Protein AF-A0A9W4GW14-F1 (afdb_monomer_lite)

Foldseek 3Di:
DLVCQLVVLVVVLVVQQPVPDEAEEEAALDALPPPVDDDDPPRDQDDADPVQPPHSSNNNSNVVSQVVSVVRVGNGYYDHAFNAEDEPPDPDDDPVVQVVVCVVVVDGDDPDPPPDDGDYDYDDDDDPDD

Sequence (130 aa):
MAAAELPIMLAYGEALAGTGKPLVAAGSIGLPGNLGRPATEGDPALPAGDEYEGTLRVRNVVETAVIGLAEQGVWSSVVRIANIVHSTTDRAGFLPTLIALAKEKGLAGSPGDGANLVRLVELRQRIKHA

pLDDT: mean 85.79, std 11.25, range [40.09, 97.62]

Organism: NCBI:txid887465

Radius of gyration: 17.87 Å; chains: 1; bounding box: 35×43×48 Å

Secondary structure (DSSP, 8-state):
-GGGHHHHHHHHHHHHTTS-PPEEEEE-S--SS--SS---TTSPPPPP-GGGTTSGGGGHHHHHHHHHHGGGT--EEEEE--SEEE-TT--SSHHHHHHHHHHHHS----STTS-----EEE--------

Structure (mmCIF, N/CA/C/O backbone):
data_AF-A0A9W4GW14-F1
#
_entry.id   AF-A0A9W4GW14-F1
#
loop_
_atom_site.group_PDB
_atom_site.id
_atom_site.type_symbol
_atom_site.label_atom_id
_atom_site.label_alt_id
_atom_site.label_comp_id
_atom_site.label_asym_id
_atom_site.label_entity_id
_atom_site.label_seq_id
_atom_site.pdbx_PDB_ins_code
_atom_site.Cartn_x
_atom_site.Cartn_y
_atom_site.Cartn_z
_atom_site.occupancy
_atom_site.B_iso_or_equiv
_atom_site.auth_seq_id
_atom_site.auth_comp_id
_atom_site.auth_asym_id
_atom_site.auth_atom_id
_atom_site.pdbx_PDB_model_num
ATOM 1 N N . MET A 1 1 ? 12.451 4.968 7.401 1.00 53.53 1 MET A N 1
ATOM 2 C CA . MET A 1 1 ? 11.043 5.260 7.030 1.00 53.53 1 MET A CA 1
ATOM 3 C C . MET A 1 1 ? 10.083 4.224 7.611 1.00 53.53 1 MET A C 1
ATOM 5 O O . MET A 1 1 ? 9.063 4.625 8.148 1.00 53.53 1 MET A O 1
ATOM 9 N N . ALA A 1 2 ? 10.446 2.935 7.608 1.00 63.91 2 ALA A N 1
ATOM 10 C CA . ALA A 1 2 ? 9.601 1.852 8.115 1.00 63.91 2 ALA A CA 1
ATOM 11 C C . ALA A 1 2 ? 9.315 1.856 9.627 1.00 63.91 2 ALA A C 1
ATOM 13 O O . ALA A 1 2 ? 8.211 1.529 10.048 1.00 63.91 2 ALA A O 1
ATOM 14 N N . ALA A 1 3 ? 10.284 2.282 10.442 1.00 73.44 3 ALA A N 1
ATOM 15 C CA . ALA A 1 3 ? 10.171 2.250 11.903 1.00 73.44 3 ALA A CA 1
ATOM 16 C C . ALA A 1 3 ? 8.981 3.057 12.465 1.00 73.44 3 ALA A C 1
ATOM 18 O O . ALA A 1 3 ? 8.472 2.742 13.536 1.00 73.44 3 ALA A O 1
ATOM 19 N N . ALA A 1 4 ? 8.513 4.086 11.748 1.00 85.81 4 ALA A N 1
ATOM 20 C CA . ALA A 1 4 ? 7.385 4.907 12.189 1.00 85.81 4 ALA A CA 1
ATOM 21 C C . ALA A 1 4 ? 6.016 4.320 11.804 1.00 85.81 4 ALA A C 1
ATOM 23 O O . ALA A 1 4 ? 4.993 4.756 12.319 1.00 85.81 4 ALA A O 1
ATOM 24 N N . GLU A 1 5 ? 5.963 3.347 10.897 1.00 89.56 5 GLU A N 1
ATOM 25 C CA . GLU A 1 5 ? 4.718 2.944 10.240 1.00 89.56 5 GLU A CA 1
ATOM 26 C C . GLU A 1 5 ? 3.740 2.251 11.182 1.00 89.56 5 GLU A C 1
ATOM 28 O O . GLU A 1 5 ? 2.552 2.572 11.174 1.00 89.56 5 GLU A O 1
ATOM 33 N N . LEU A 1 6 ? 4.245 1.343 12.018 1.00 91.38 6 LEU A N 1
ATOM 34 C CA . LEU A 1 6 ? 3.439 0.667 13.027 1.00 91.38 6 LEU A CA 1
ATOM 35 C C . LEU A 1 6 ? 2.906 1.657 14.080 1.00 91.38 6 LEU A C 1
ATOM 37 O O . LEU A 1 6 ? 1.688 1.706 14.245 1.00 91.38 6 LEU A O 1
ATOM 41 N N . PRO A 1 7 ? 3.742 2.499 14.729 1.00 94.62 7 PRO A N 1
ATOM 42 C CA . PRO A 1 7 ? 3.246 3.539 15.631 1.00 94.62 7 PRO A CA 1
ATOM 43 C C . PRO A 1 7 ? 2.168 4.439 15.012 1.00 94.62 7 PRO A C 1
ATOM 45 O O . PRO A 1 7 ? 1.184 4.752 15.677 1.00 94.62 7 PRO A O 1
ATOM 48 N N . ILE A 1 8 ? 2.307 4.821 13.736 1.00 94.81 8 ILE A N 1
ATOM 49 C CA . ILE A 1 8 ? 1.308 5.648 13.043 1.00 94.81 8 ILE A CA 1
ATOM 50 C C . ILE A 1 8 ? -0.023 4.898 12.898 1.00 94.81 8 ILE A C 1
ATOM 52 O O . ILE A 1 8 ? -1.074 5.476 13.171 1.00 94.81 8 ILE A O 1
ATOM 56 N N . MET A 1 9 ? -0.006 3.624 12.488 1.00 95.38 9 MET A N 1
ATOM 57 C CA . MET A 1 9 ? -1.246 2.844 12.357 1.00 95.38 9 MET A CA 1
ATOM 58 C C . MET A 1 9 ? -1.939 2.655 13.707 1.00 95.38 9 MET A C 1
ATOM 60 O O . MET A 1 9 ? -3.156 2.803 13.783 1.00 95.38 9 MET A O 1
ATOM 64 N N . LEU A 1 10 ? -1.178 2.398 14.775 1.00 95.94 10 LEU A N 1
ATOM 65 C CA . LEU A 1 10 ? -1.730 2.281 16.127 1.00 95.94 10 LEU A CA 1
ATOM 66 C C . LEU A 1 10 ? -2.374 3.595 16.589 1.00 95.94 10 LEU A C 1
ATOM 68 O O . LEU A 1 10 ? -3.497 3.575 17.086 1.00 95.94 10 LEU A O 1
ATOM 72 N N . ALA A 1 11 ? -1.722 4.733 16.340 1.00 97.44 11 ALA A N 1
ATOM 73 C CA . ALA A 1 11 ? -2.277 6.047 16.660 1.00 97.44 11 ALA A CA 1
ATOM 74 C C . ALA A 1 11 ? -3.576 6.343 15.884 1.00 97.44 11 ALA A C 1
ATOM 76 O O . ALA A 1 11 ? -4.522 6.898 16.442 1.00 97.44 11 ALA A O 1
ATOM 77 N N . TYR A 1 12 ? -3.663 5.952 14.605 1.00 96.94 12 TYR A N 1
ATOM 78 C CA . TYR A 1 12 ? -4.915 6.056 13.846 1.00 96.94 12 TYR A CA 1
ATOM 79 C C . TYR A 1 12 ? -6.006 5.135 14.388 1.00 96.94 12 TYR A C 1
ATOM 81 O O . TYR A 1 12 ? -7.163 5.546 14.448 1.00 96.94 12 TYR A O 1
ATOM 89 N N . GLY A 1 13 ? -5.647 3.917 14.793 1.00 97.12 13 GLY A N 1
ATOM 90 C CA . GLY A 1 13 ? -6.570 2.982 15.426 1.00 97.12 13 GLY A CA 1
ATOM 91 C C . GLY A 1 13 ? -7.187 3.555 16.696 1.00 97.12 13 GLY A C 1
ATOM 92 O O . GLY A 1 13 ? -8.410 3.597 16.813 1.00 97.12 13 GLY A O 1
ATOM 93 N N . GLU A 1 14 ? -6.352 4.077 17.595 1.00 97.06 14 GLU A N 1
ATOM 94 C CA . GLU A 1 14 ? -6.792 4.728 18.833 1.00 97.06 14 GLU A CA 1
ATOM 95 C C . GLU A 1 14 ? -7.734 5.904 18.547 1.00 97.06 14 GLU A C 1
ATOM 97 O O . GLU A 1 14 ? -8.831 5.975 19.098 1.00 97.06 14 GLU A O 1
ATOM 102 N N . ALA A 1 15 ? -7.352 6.792 17.627 1.00 97.19 15 ALA A N 1
ATOM 103 C CA . ALA A 1 15 ? -8.150 7.968 17.290 1.00 97.19 15 ALA A CA 1
ATOM 104 C C . ALA A 1 15 ? -9.513 7.633 16.650 1.00 97.19 15 ALA A C 1
ATOM 106 O O . ALA A 1 15 ? -10.435 8.451 16.701 1.00 97.19 15 ALA A O 1
ATOM 107 N N . LEU A 1 16 ? -9.643 6.466 16.010 1.00 97.56 16 LEU A N 1
ATOM 108 C CA . LEU A 1 16 ? -10.853 6.051 15.294 1.00 97.56 16 LEU A CA 1
ATOM 109 C C . LEU A 1 16 ? -11.715 5.052 16.075 1.00 97.56 16 LEU A C 1
ATOM 111 O O . LEU A 1 16 ? -12.878 4.849 15.704 1.00 97.56 16 LEU A O 1
ATOM 115 N N . ALA A 1 17 ? -11.199 4.467 17.156 1.00 95.94 17 ALA A N 1
ATOM 116 C CA . ALA A 1 17 ? -11.924 3.517 17.990 1.00 95.94 17 ALA A CA 1
ATOM 117 C C . ALA A 1 17 ? -13.252 4.109 18.497 1.00 95.94 17 ALA A C 1
ATOM 119 O O . ALA A 1 17 ? -13.320 5.238 18.980 1.00 95.94 17 ALA A O 1
ATOM 120 N N . GLY A 1 18 ? -14.345 3.359 18.331 1.00 93.94 18 GLY A N 1
ATOM 121 C CA . GLY A 1 18 ? -15.689 3.781 18.747 1.00 93.94 18 GLY A CA 1
ATOM 122 C C . GLY A 1 18 ? -16.312 4.925 17.931 1.00 93.94 18 GLY A C 1
ATOM 123 O O . GLY A 1 18 ? -17.476 5.253 18.144 1.00 93.94 18 GLY A O 1
ATOM 124 N N . THR A 1 19 ? -15.594 5.518 16.970 1.00 96.06 19 THR A N 1
ATOM 125 C CA . THR A 1 19 ? -16.116 6.645 16.173 1.00 96.06 19 THR A CA 1
ATOM 126 C C . THR A 1 19 ? -17.029 6.213 15.025 1.00 96.06 19 THR A C 1
ATOM 128 O O . THR A 1 19 ? -17.746 7.043 14.467 1.00 96.06 19 THR A O 1
ATOM 131 N N . GLY A 1 20 ? -16.956 4.941 14.615 1.00 93.75 20 GLY A N 1
ATOM 132 C CA . GLY A 1 20 ? -17.632 4.423 13.423 1.00 93.75 20 GLY A CA 1
ATOM 133 C C . GLY A 1 20 ? -17.089 4.970 12.095 1.00 93.75 20 GLY A C 1
ATOM 134 O O . GLY A 1 20 ? -17.680 4.711 11.049 1.00 93.75 20 GLY A O 1
ATOM 135 N N . LYS A 1 21 ? -15.988 5.734 12.103 1.00 97.12 21 LYS A N 1
ATOM 136 C CA . LYS A 1 21 ? -15.360 6.277 10.889 1.00 97.12 21 LYS A CA 1
ATOM 137 C C . LYS A 1 21 ? -14.390 5.259 10.273 1.00 97.12 21 LYS A C 1
ATOM 139 O O . LYS A 1 21 ? -13.690 4.579 11.024 1.00 97.12 21 LYS A O 1
ATOM 144 N N . PRO A 1 22 ? -14.310 5.168 8.932 1.00 97.12 22 PRO A N 1
ATOM 145 C CA . PRO A 1 22 ? -13.450 4.194 8.279 1.00 97.12 22 PRO A CA 1
ATOM 146 C C . PRO A 1 22 ? -11.974 4.614 8.288 1.00 97.12 22 PRO A C 1
ATOM 148 O O . PRO A 1 22 ? -11.648 5.769 8.008 1.00 97.12 22 PRO A O 1
ATOM 151 N N . LEU A 1 23 ? -11.085 3.645 8.503 1.00 97.38 23 LEU A N 1
ATOM 152 C CA . LEU A 1 23 ? -9.668 3.711 8.151 1.00 97.38 23 LEU A CA 1
ATOM 153 C C . LEU A 1 23 ? -9.440 2.884 6.882 1.00 97.38 23 LEU A C 1
ATOM 155 O O . LEU A 1 23 ? -9.645 1.672 6.884 1.00 97.38 23 LEU A O 1
ATOM 159 N N . VAL A 1 24 ? -8.994 3.519 5.801 1.00 95.69 24 VAL A N 1
ATOM 160 C CA . VAL A 1 24 ? -8.616 2.825 4.562 1.00 95.69 24 VAL A CA 1
ATOM 161 C C . VAL A 1 24 ? -7.138 3.070 4.307 1.00 95.69 24 VAL A C 1
ATOM 163 O O . VAL A 1 24 ? -6.730 4.212 4.093 1.00 95.69 24 VAL A O 1
ATOM 166 N N . ALA A 1 25 ? -6.337 2.009 4.329 1.00 93.31 25 ALA A N 1
ATOM 167 C CA . ALA A 1 25 ? -4.905 2.084 4.074 1.00 93.31 25 ALA A CA 1
ATOM 168 C C . ALA A 1 25 ? -4.543 1.434 2.735 1.00 93.31 25 ALA A C 1
ATOM 170 O O . ALA A 1 25 ? -5.102 0.407 2.349 1.00 93.31 25 ALA A O 1
ATOM 171 N N . ALA A 1 26 ? -3.570 2.011 2.031 1.00 87.50 26 ALA A N 1
ATOM 172 C CA . ALA A 1 26 ? -2.940 1.334 0.906 1.00 87.50 26 ALA A CA 1
ATOM 173 C C . ALA A 1 26 ? -2.068 0.182 1.437 1.00 87.50 26 ALA A C 1
ATOM 175 O O . ALA A 1 26 ? -1.164 0.401 2.245 1.00 87.50 26 ALA A O 1
ATOM 176 N N . GLY A 1 27 ? -2.390 -1.033 1.001 1.00 75.75 27 GLY A N 1
ATOM 177 C CA . GLY A 1 27 ? -1.741 -2.286 1.377 1.00 75.75 27 GLY A CA 1
ATOM 178 C C . GLY A 1 27 ? -0.556 -2.653 0.510 1.00 75.75 27 GLY A C 1
ATOM 179 O O . GLY A 1 27 ? -0.252 -1.981 -0.476 1.00 75.75 27 GLY A O 1
ATOM 180 N N . SER A 1 28 ? 0.104 -3.740 0.897 1.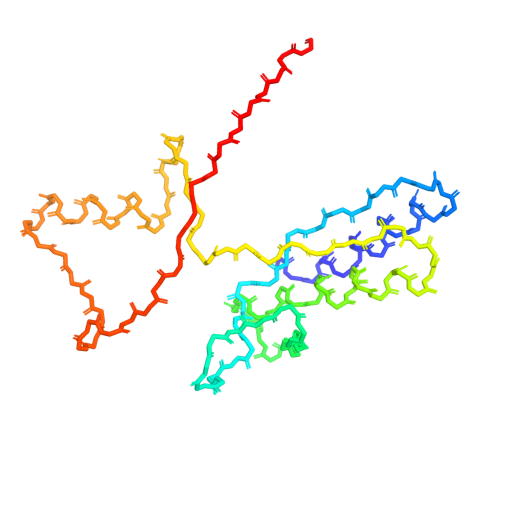00 67.38 28 SER A N 1
ATOM 181 C CA . SER A 1 28 ? 1.428 -4.104 0.420 1.00 67.38 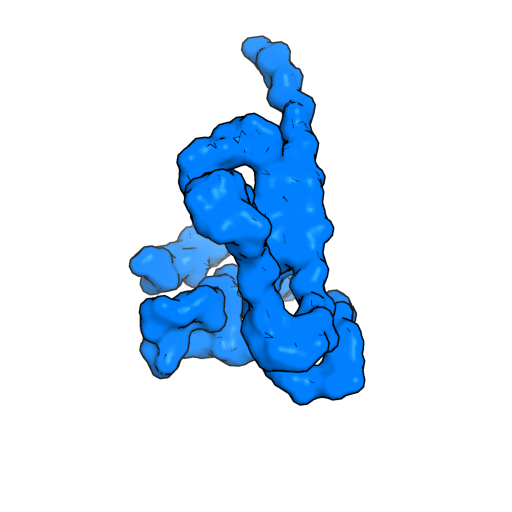28 SER A CA 1
ATOM 182 C C . SER A 1 28 ? 1.552 -4.248 -1.104 1.00 67.38 28 SER A C 1
ATOM 184 O O . SER A 1 28 ? 0.686 -4.788 -1.789 1.00 67.38 28 SER A O 1
ATOM 186 N N . ILE A 1 29 ? 2.723 -3.816 -1.588 1.00 60.38 29 ILE A N 1
ATOM 187 C CA . ILE A 1 29 ? 3.293 -4.006 -2.936 1.00 60.38 29 ILE A CA 1
ATOM 188 C C . ILE A 1 29 ? 4.016 -5.378 -3.040 1.00 60.38 29 ILE A C 1
ATOM 190 O O . ILE A 1 29 ? 4.490 -5.799 -4.098 1.00 60.38 29 ILE A O 1
ATOM 194 N N . GLY A 1 30 ? 4.112 -6.109 -1.928 1.00 57.44 30 GLY A N 1
ATOM 195 C CA . GLY A 1 30 ? 4.663 -7.450 -1.831 1.00 57.44 30 GLY A CA 1
ATOM 196 C C . GLY A 1 30 ? 3.600 -8.484 -2.167 1.00 57.44 30 GLY A C 1
ATOM 197 O O . GLY A 1 30 ? 2.781 -8.841 -1.324 1.00 57.44 30 GLY A O 1
ATOM 198 N N . LEU A 1 31 ? 3.644 -8.999 -3.397 1.00 62.06 31 LEU A N 1
ATOM 199 C CA . LEU A 1 31 ? 2.966 -10.247 -3.751 1.00 62.06 31 LEU A CA 1
ATOM 200 C C . LEU A 1 31 ? 3.267 -11.313 -2.674 1.00 62.06 31 LEU A C 1
ATOM 202 O O . LEU A 1 31 ? 4.372 -11.278 -2.128 1.00 62.06 31 LEU A O 1
ATOM 206 N N . PRO A 1 32 ? 2.368 -12.274 -2.391 1.00 60.16 32 PRO A N 1
ATOM 207 C CA . PRO A 1 32 ? 2.562 -13.327 -1.382 1.00 60.16 32 PRO A CA 1
ATOM 208 C C . PRO A 1 32 ? 3.700 -14.335 -1.688 1.00 60.16 32 PRO A C 1
ATOM 210 O O . PRO A 1 32 ? 3.623 -15.510 -1.350 1.00 60.16 32 PRO A O 1
ATOM 213 N N . GLY A 1 33 ? 4.784 -13.903 -2.329 1.00 68.38 33 GLY A N 1
ATOM 214 C CA . GLY A 1 33 ? 5.840 -14.745 -2.864 1.00 68.38 33 GLY A CA 1
ATOM 215 C C . GLY A 1 33 ? 5.478 -15.312 -4.236 1.00 68.38 33 GLY A C 1
ATOM 216 O O . GLY A 1 33 ? 4.540 -14.866 -4.902 1.00 68.38 33 GLY A O 1
ATOM 217 N N . ASN A 1 34 ? 6.257 -16.299 -4.677 1.00 75.75 34 ASN A N 1
ATOM 218 C CA . ASN A 1 34 ? 5.995 -17.019 -5.916 1.00 75.75 34 ASN A CA 1
ATOM 219 C C . ASN A 1 34 ? 4.925 -18.094 -5.679 1.00 75.75 34 ASN A C 1
ATOM 221 O O . ASN A 1 34 ? 5.239 -19.236 -5.358 1.00 75.75 34 ASN A O 1
ATOM 225 N N . LEU A 1 35 ? 3.657 -17.708 -5.815 1.00 79.62 35 LEU A N 1
ATOM 226 C CA . LEU A 1 35 ? 2.518 -18.601 -5.591 1.00 79.62 35 LEU A CA 1
ATOM 227 C C . LEU A 1 35 ? 2.228 -19.557 -6.762 1.00 79.62 35 LEU A C 1
ATOM 229 O O . LE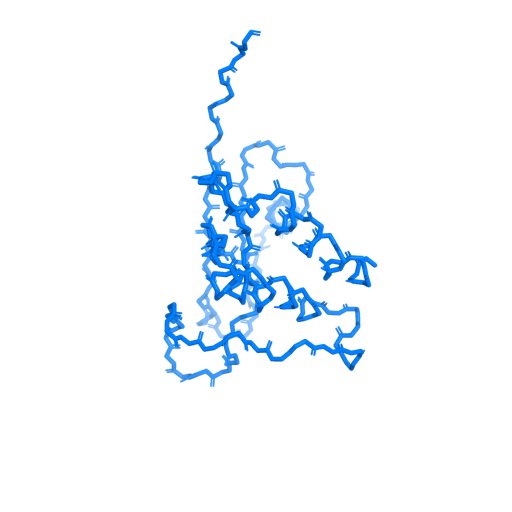U A 1 35 ? 1.357 -20.413 -6.636 1.00 79.62 35 LEU A O 1
ATOM 233 N N . GLY A 1 36 ? 2.856 -19.371 -7.929 1.00 84.62 36 GLY A N 1
ATOM 234 C CA . GLY A 1 36 ? 2.496 -20.097 -9.159 1.00 84.62 36 GLY A CA 1
ATOM 235 C C . GLY A 1 36 ? 1.089 -19.785 -9.701 1.00 84.62 36 GLY A C 1
ATOM 236 O O . GLY A 1 36 ? 0.661 -20.378 -10.686 1.00 84.62 36 GLY A O 1
ATOM 237 N N . ARG A 1 37 ? 0.368 -18.844 -9.077 1.00 87.38 37 ARG A N 1
ATOM 238 C CA . ARG A 1 37 ? -0.953 -18.344 -9.478 1.00 87.38 37 ARG A CA 1
ATOM 239 C C . ARG A 1 37 ? -1.088 -16.850 -9.166 1.00 87.38 37 ARG A C 1
ATOM 241 O O . ARG A 1 37 ? -0.315 -16.328 -8.358 1.00 87.38 37 ARG A O 1
ATOM 248 N N . PRO A 1 38 ? -2.085 -16.152 -9.736 1.00 82.44 38 PRO A N 1
ATOM 249 C CA . PRO A 1 38 ? -2.439 -14.817 -9.279 1.00 82.44 38 PRO A CA 1
ATOM 250 C C . PRO A 1 38 ? -2.737 -14.790 -7.772 1.00 82.44 38 PRO A C 1
ATOM 252 O O . PRO A 1 38 ? -3.420 -15.667 -7.234 1.00 82.44 38 PRO A O 1
ATOM 255 N N . ALA A 1 39 ? -2.199 -13.772 -7.102 1.00 83.06 39 ALA A N 1
ATOM 256 C CA . ALA A 1 39 ? -2.519 -13.459 -5.715 1.00 83.06 39 ALA A CA 1
ATOM 257 C C . ALA A 1 39 ? -3.961 -12.942 -5.587 1.00 83.06 39 ALA A C 1
ATOM 259 O O . ALA A 1 39 ? -4.450 -12.256 -6.484 1.00 83.06 39 ALA A O 1
ATOM 260 N N . THR A 1 40 ? -4.584 -13.229 -4.452 1.00 86.19 40 THR A N 1
ATOM 261 C CA . THR A 1 40 ? -5.947 -12.848 -4.063 1.00 86.19 40 THR A CA 1
ATOM 262 C C . THR A 1 40 ? -5.928 -12.183 -2.688 1.00 86.19 40 THR A C 1
ATOM 264 O O . THR A 1 40 ? -4.942 -12.271 -1.957 1.00 86.19 40 THR A O 1
ATOM 267 N N . GLU A 1 41 ? -7.017 -11.527 -2.306 1.00 85.12 41 GLU A N 1
ATOM 268 C CA . GLU A 1 41 ? -7.191 -10.892 -0.996 1.00 85.12 41 GLU A CA 1
ATOM 269 C C . GLU A 1 41 ? -7.146 -11.903 0.157 1.00 85.12 41 GLU A C 1
ATOM 271 O O . GLU A 1 41 ? -6.771 -11.540 1.267 1.00 85.12 41 GLU A O 1
ATOM 276 N N . GLY A 1 42 ? -7.460 -13.175 -0.112 1.00 87.06 42 GLY A N 1
ATOM 277 C CA . GLY A 1 42 ? -7.353 -14.259 0.867 1.00 87.06 42 GLY A CA 1
ATOM 278 C C . GLY A 1 42 ? -5.919 -14.720 1.142 1.00 87.06 42 GLY A C 1
ATOM 279 O O . GLY A 1 42 ? -5.694 -15.461 2.096 1.00 87.06 42 GLY A O 1
ATOM 280 N N . ASP A 1 43 ? -4.943 -14.302 0.331 1.00 87.31 43 ASP A N 1
ATOM 281 C CA . ASP A 1 43 ? -3.542 -14.625 0.591 1.00 87.31 43 ASP A CA 1
ATOM 282 C C . ASP A 1 43 ? -2.994 -13.758 1.728 1.00 87.31 43 ASP A C 1
ATOM 284 O O . ASP A 1 43 ? -3.211 -12.542 1.708 1.00 87.31 43 ASP A O 1
ATOM 288 N N . PRO A 1 44 ? -2.253 -14.329 2.692 1.00 83.50 44 PRO A N 1
ATOM 289 C CA . PRO A 1 44 ? -1.721 -13.571 3.814 1.00 83.50 44 PRO A CA 1
ATOM 290 C C . PRO A 1 44 ? -0.667 -12.561 3.354 1.00 83.50 44 PRO A C 1
ATOM 292 O O . PRO A 1 44 ? 0.087 -12.799 2.405 1.00 83.50 44 PRO A O 1
ATOM 295 N N . ALA A 1 45 ? -0.574 -11.440 4.070 1.00 81.56 45 ALA A N 1
ATOM 296 C CA . ALA A 1 45 ? 0.558 -10.537 3.925 1.00 81.56 45 ALA A CA 1
ATOM 297 C C . ALA A 1 45 ? 1.857 -11.276 4.291 1.00 81.56 45 ALA A C 1
ATOM 299 O O . ALA A 1 45 ? 1.906 -12.014 5.278 1.00 81.56 45 ALA A O 1
ATOM 300 N N . LEU A 1 46 ? 2.927 -11.078 3.513 1.00 83.75 46 LEU A N 1
ATOM 301 C CA . LEU A 1 46 ? 4.231 -11.631 3.890 1.00 83.75 46 LEU A CA 1
ATOM 302 C C . LEU A 1 46 ? 4.710 -10.995 5.207 1.00 83.75 46 LEU A C 1
ATOM 304 O O . LEU A 1 46 ? 4.477 -9.799 5.402 1.00 83.75 46 LEU A O 1
ATOM 308 N N . PRO A 1 47 ? 5.444 -11.730 6.062 1.00 82.56 47 PRO A N 1
ATOM 309 C CA . PRO A 1 47 ? 6.031 -11.164 7.273 1.00 82.56 47 PRO A CA 1
ATOM 310 C C . PRO A 1 47 ? 6.882 -9.926 6.972 1.00 82.56 47 PRO A C 1
ATOM 312 O O . PRO A 1 47 ? 7.646 -9.938 5.999 1.00 82.56 47 PRO A O 1
ATOM 315 N N . ALA A 1 48 ? 6.747 -8.899 7.810 1.00 82.50 48 ALA A N 1
ATOM 316 C CA . ALA A 1 48 ? 7.678 -7.778 7.917 1.00 82.50 48 ALA A CA 1
ATOM 317 C C . ALA A 1 48 ? 8.648 -8.026 9.083 1.00 82.50 48 ALA A C 1
ATOM 319 O O . ALA A 1 48 ? 8.346 -8.814 9.977 1.00 82.50 48 ALA A O 1
ATOM 320 N N . GLY A 1 49 ? 9.785 -7.338 9.073 1.00 80.94 49 GLY A N 1
ATOM 321 C CA . GLY A 1 49 ? 10.831 -7.481 10.080 1.00 80.94 49 GLY A CA 1
ATOM 322 C C . GLY A 1 49 ? 12.092 -6.726 9.677 1.00 80.94 49 GLY A C 1
ATOM 323 O O . GLY A 1 49 ? 12.209 -6.273 8.530 1.00 80.94 49 GLY A O 1
ATOM 324 N N . ASP A 1 50 ? 13.012 -6.585 10.627 1.00 84.25 50 ASP A N 1
ATOM 325 C CA . ASP A 1 50 ? 14.280 -5.873 10.446 1.00 84.25 50 ASP A CA 1
ATOM 326 C C . ASP A 1 50 ? 15.136 -6.518 9.346 1.00 84.25 50 ASP A C 1
ATOM 328 O O . ASP A 1 50 ? 15.863 -5.831 8.633 1.00 84.25 50 ASP A O 1
ATOM 332 N N . GLU A 1 51 ? 14.982 -7.826 9.106 1.00 87.44 51 GLU A N 1
ATOM 333 C CA . GLU A 1 51 ? 15.675 -8.532 8.026 1.00 87.44 51 GLU A CA 1
ATOM 334 C C . GLU A 1 51 ? 15.268 -8.064 6.616 1.00 87.44 51 GLU A C 1
ATOM 336 O O . GLU A 1 51 ? 15.944 -8.376 5.635 1.00 87.44 51 GLU A O 1
ATOM 341 N N . TYR A 1 52 ? 14.164 -7.318 6.500 1.00 85.69 52 TYR A N 1
ATOM 342 C CA . TYR A 1 52 ? 13.676 -6.744 5.245 1.00 85.69 52 TYR A CA 1
ATOM 343 C C . TYR A 1 52 ? 13.897 -5.235 5.150 1.00 85.69 52 TYR A C 1
ATOM 345 O O . TYR A 1 52 ? 13.337 -4.595 4.247 1.00 85.69 52 TYR A O 1
ATOM 353 N N . GLU A 1 53 ? 14.692 -4.656 6.052 1.00 84.19 53 GLU A N 1
ATOM 354 C CA . GLU A 1 53 ? 15.064 -3.248 5.994 1.00 84.19 53 GLU A CA 1
ATOM 355 C C . GLU A 1 53 ? 15.669 -2.891 4.622 1.00 84.19 53 GLU A C 1
ATOM 357 O O . GLU A 1 53 ? 16.387 -3.667 3.993 1.00 84.19 53 GLU A O 1
ATOM 362 N N . GLY A 1 54 ? 15.303 -1.718 4.098 1.00 81.62 54 GLY A N 1
ATOM 363 C CA . GLY A 1 54 ? 15.715 -1.268 2.764 1.00 81.62 54 GLY A CA 1
ATOM 364 C C . GLY A 1 54 ? 14.921 -1.875 1.599 1.00 81.62 54 GLY A C 1
ATOM 365 O O . GLY A 1 54 ? 15.105 -1.453 0.459 1.00 81.62 54 GLY A O 1
ATOM 366 N N . THR A 1 55 ? 13.997 -2.805 1.857 1.00 83.75 55 THR A N 1
ATOM 367 C CA . THR A 1 55 ? 13.089 -3.356 0.838 1.00 83.75 55 THR A CA 1
ATOM 368 C C . THR A 1 55 ? 11.667 -2.823 1.005 1.00 83.75 55 THR A C 1
ATOM 370 O O . THR A 1 55 ? 11.302 -2.284 2.046 1.00 83.75 55 THR A O 1
ATOM 373 N N . LEU A 1 56 ? 10.809 -3.033 0.002 1.00 79.69 56 LEU A N 1
ATOM 374 C CA . LEU A 1 56 ? 9.380 -2.729 0.133 1.00 79.69 56 LEU A CA 1
ATOM 375 C C . LEU A 1 56 ? 8.652 -3.673 1.104 1.00 79.69 56 LEU A C 1
ATOM 377 O O . LEU A 1 56 ? 7.572 -3.331 1.573 1.00 79.69 56 LEU A O 1
ATOM 381 N N . ARG A 1 57 ? 9.227 -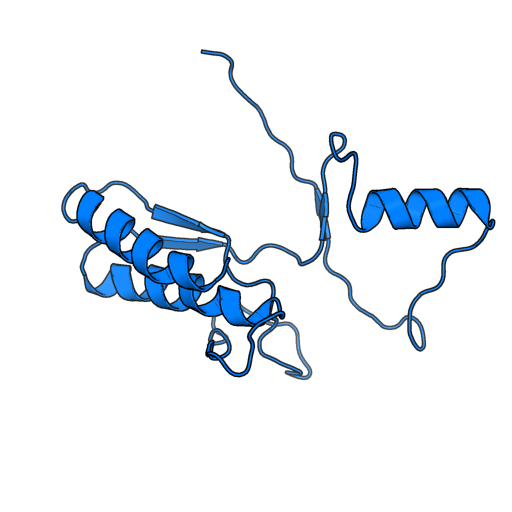4.837 1.442 1.00 82.75 57 ARG A N 1
ATOM 382 C CA . ARG A 1 57 ? 8.579 -5.843 2.299 1.00 82.75 57 ARG A CA 1
ATOM 383 C C . ARG A 1 57 ? 8.434 -5.384 3.751 1.00 82.75 57 ARG A C 1
ATOM 385 O O . ARG A 1 57 ? 7.507 -5.807 4.434 1.00 82.75 57 ARG A O 1
ATOM 392 N N . VAL A 1 58 ? 9.277 -4.454 4.196 1.00 85.25 58 VAL A N 1
ATOM 393 C CA . VAL A 1 58 ? 9.162 -3.837 5.525 1.00 85.25 58 VAL A CA 1
ATOM 394 C C . VAL A 1 58 ? 7.810 -3.129 5.729 1.00 85.25 58 VAL A C 1
ATOM 396 O O . VAL A 1 58 ? 7.303 -3.066 6.845 1.00 85.25 58 VAL A O 1
ATOM 399 N N . ARG A 1 59 ? 7.174 -2.670 4.639 1.00 85.12 59 ARG A N 1
ATOM 400 C CA . ARG A 1 59 ? 5.882 -1.969 4.660 1.00 85.12 59 ARG A CA 1
ATOM 401 C C . ARG A 1 59 ? 4.692 -2.871 4.977 1.00 85.12 59 ARG A C 1
ATOM 403 O O . ARG A 1 59 ? 3.619 -2.357 5.291 1.00 85.12 59 ARG A O 1
ATOM 410 N N . ASN A 1 60 ? 4.863 -4.195 4.944 1.00 88.12 60 ASN A N 1
ATOM 411 C CA . ASN A 1 60 ? 3.786 -5.146 5.243 1.00 88.12 60 ASN A CA 1
ATOM 412 C C . ASN A 1 60 ? 3.276 -5.022 6.680 1.00 88.12 60 ASN A C 1
ATOM 414 O O . ASN A 1 60 ? 2.144 -5.413 6.954 1.00 88.12 60 ASN A O 1
ATOM 418 N N . VAL A 1 61 ? 4.068 -4.415 7.572 1.00 89.69 61 VAL A N 1
ATOM 419 C CA . VAL A 1 61 ? 3.643 -4.102 8.937 1.00 89.69 61 VAL A CA 1
ATOM 420 C C . VAL A 1 61 ? 2.372 -3.245 8.966 1.00 89.69 61 VAL A C 1
ATOM 422 O O . VAL A 1 61 ? 1.549 -3.425 9.856 1.00 89.69 61 VAL A O 1
ATOM 425 N N . VAL A 1 62 ? 2.157 -2.373 7.971 1.00 91.00 62 VAL A N 1
ATOM 426 C CA . VAL A 1 62 ? 0.917 -1.588 7.861 1.00 91.00 62 VAL A CA 1
ATOM 427 C C . VAL A 1 62 ? -0.282 -2.466 7.594 1.00 91.00 62 VAL A C 1
ATOM 429 O O . VAL A 1 62 ? -1.305 -2.300 8.243 1.00 91.00 62 VAL A O 1
ATOM 432 N N . GLU A 1 63 ? -0.172 -3.385 6.642 1.00 91.38 63 GLU A N 1
ATOM 433 C CA . GLU A 1 63 ? -1.287 -4.244 6.272 1.00 91.38 63 GLU A CA 1
ATOM 434 C C . GLU A 1 63 ? -1.717 -5.119 7.450 1.00 91.38 63 GLU A C 1
ATOM 436 O O . GLU A 1 63 ? -2.895 -5.128 7.804 1.00 91.38 63 GLU A O 1
ATOM 441 N N . THR A 1 64 ? -0.758 -5.762 8.119 1.00 90.94 64 THR A N 1
ATOM 442 C CA . THR A 1 64 ? -1.036 -6.569 9.311 1.00 90.94 64 THR A CA 1
ATOM 443 C C . THR A 1 64 ? -1.619 -5.724 10.444 1.00 90.94 64 THR A C 1
ATOM 445 O O . THR A 1 64 ? -2.596 -6.136 11.065 1.00 90.94 64 THR A O 1
ATOM 448 N N . ALA A 1 65 ? -1.071 -4.530 10.700 1.00 93.62 65 ALA A N 1
ATOM 449 C CA . ALA A 1 65 ? -1.579 -3.646 11.747 1.00 93.62 65 ALA A CA 1
ATOM 450 C C . ALA A 1 65 ? -3.013 -3.183 11.457 1.00 93.62 65 ALA A C 1
ATOM 452 O O . ALA A 1 65 ? -3.871 -3.283 12.326 1.00 93.62 65 ALA A O 1
ATOM 453 N N . VAL A 1 66 ? -3.293 -2.720 10.236 1.00 95.06 66 VAL A N 1
ATOM 454 C CA . VAL A 1 66 ? -4.619 -2.218 9.847 1.00 95.06 66 VAL A CA 1
ATOM 455 C C . VAL A 1 66 ? -5.662 -3.327 9.886 1.00 95.06 66 VAL A C 1
ATOM 457 O O . VAL A 1 66 ? -6.750 -3.086 10.388 1.00 95.06 66 VAL A O 1
ATOM 460 N N . ILE A 1 67 ? -5.340 -4.538 9.420 1.00 92.75 67 ILE A N 1
ATOM 461 C CA . ILE A 1 67 ? -6.251 -5.686 9.533 1.00 92.75 67 ILE A CA 1
ATOM 462 C C . ILE A 1 67 ? -6.515 -6.020 11.010 1.00 92.75 67 ILE A C 1
ATOM 464 O O . ILE A 1 67 ? -7.665 -6.220 11.390 1.00 92.75 67 ILE A O 1
ATOM 468 N N . GLY A 1 68 ? -5.482 -6.018 11.860 1.00 94.38 68 GLY A N 1
ATOM 469 C CA . GLY A 1 68 ? -5.621 -6.296 13.294 1.00 94.38 68 GLY A CA 1
ATOM 470 C C . GLY A 1 68 ? -6.448 -5.257 14.064 1.00 94.38 68 GLY A C 1
ATOM 471 O O . GLY A 1 68 ? -7.104 -5.595 15.046 1.00 94.38 68 GLY A O 1
ATOM 472 N N . LEU A 1 69 ? -6.494 -3.999 13.611 1.00 96.94 69 LEU A N 1
ATOM 473 C CA . LEU A 1 69 ? -7.352 -2.972 14.218 1.00 96.94 69 LEU A CA 1
ATOM 474 C C . LEU A 1 69 ? -8.850 -3.307 14.106 1.00 96.94 69 LEU A C 1
ATOM 476 O O . LEU A 1 69 ? -9.639 -2.847 14.934 1.00 96.94 69 LEU A O 1
ATOM 480 N N . ALA A 1 70 ? -9.254 -4.129 13.131 1.00 94.94 70 ALA A N 1
ATOM 481 C CA . ALA A 1 70 ? -10.635 -4.592 13.012 1.00 94.94 70 ALA A CA 1
ATOM 482 C C . ALA A 1 70 ? -11.070 -5.422 14.229 1.00 94.94 70 ALA A C 1
ATOM 484 O O . ALA A 1 70 ? -12.197 -5.275 14.703 1.00 94.94 70 ALA A O 1
ATOM 485 N N . GLU A 1 71 ? -10.162 -6.222 14.795 1.00 93.06 71 GLU A N 1
ATOM 486 C CA . GLU A 1 71 ? -10.408 -6.998 16.019 1.00 93.06 71 GLU A CA 1
ATOM 487 C C . GLU A 1 71 ? -10.601 -6.094 17.249 1.00 93.06 71 GLU A C 1
ATOM 489 O O . GLU A 1 71 ? -11.221 -6.493 18.231 1.00 93.06 71 GLU A O 1
ATOM 494 N N . GLN A 1 72 ? -10.127 -4.847 17.175 1.00 92.12 72 GLN A N 1
ATOM 495 C CA . GLN A 1 72 ? -10.258 -3.823 18.216 1.00 92.12 72 GLN A CA 1
ATOM 496 C C . GLN A 1 72 ? -11.477 -2.907 17.993 1.00 92.12 72 GLN A C 1
ATOM 498 O O . GLN A 1 72 ? -11.613 -1.872 18.643 1.00 92.12 72 GLN A O 1
ATOM 503 N N . GLY A 1 73 ? -12.374 -3.265 17.067 1.00 93.50 73 GLY A N 1
ATOM 504 C CA . GLY A 1 73 ? -13.598 -2.512 16.787 1.00 93.50 73 GLY A CA 1
ATOM 505 C C . GLY A 1 73 ? -13.402 -1.273 15.906 1.00 93.50 73 GLY A C 1
ATOM 506 O O . GLY A 1 73 ? -14.315 -0.452 15.799 1.00 93.50 73 GLY A O 1
ATOM 507 N N . VAL A 1 74 ? -12.242 -1.118 15.260 1.00 97.62 74 VAL A N 1
ATOM 508 C CA . VAL A 1 74 ? -12.011 -0.059 14.266 1.00 97.62 74 VAL A CA 1
ATOM 509 C C . VAL A 1 74 ? -12.536 -0.518 12.909 1.00 97.62 74 VAL A C 1
ATOM 511 O O . VAL A 1 74 ? -12.175 -1.593 12.430 1.00 97.62 74 VAL A O 1
ATOM 514 N N . TRP A 1 75 ? -13.331 0.316 12.231 1.00 97.50 75 TRP A N 1
ATOM 515 C CA . TRP A 1 75 ? -13.771 0.038 10.861 1.00 97.50 75 TRP A CA 1
ATOM 516 C C . TRP A 1 75 ? -12.609 0.238 9.881 1.00 97.50 75 TRP A C 1
ATOM 518 O O . TRP A 1 75 ? -12.444 1.290 9.272 1.00 97.50 75 TRP A O 1
ATOM 528 N N . SER A 1 76 ? -11.746 -0.764 9.785 1.00 97.12 76 SER A N 1
ATOM 529 C CA . SER A 1 76 ? -10.470 -0.691 9.083 1.00 97.12 76 SER A CA 1
ATOM 530 C C . SER A 1 76 ? -10.454 -1.598 7.856 1.00 97.12 76 SER A C 1
ATOM 532 O O . SER A 1 76 ? -11.121 -2.630 7.805 1.00 97.12 76 SER A O 1
ATOM 534 N N . SER A 1 77 ? -9.728 -1.177 6.822 1.00 94.81 77 SER A N 1
ATOM 535 C CA . SER A 1 77 ? -9.592 -1.923 5.575 1.00 94.81 77 SER A CA 1
ATOM 536 C C . SER A 1 77 ? -8.279 -1.605 4.871 1.00 94.81 77 SER A C 1
ATOM 538 O O . SER A 1 77 ? -7.699 -0.525 5.031 1.00 94.81 77 SER A O 1
ATOM 540 N N . VAL A 1 78 ? -7.832 -2.557 4.059 1.00 93.06 78 VAL A N 1
ATOM 541 C CA . VAL A 1 78 ? -6.620 -2.446 3.258 1.00 93.06 78 VAL A CA 1
ATOM 542 C C . VAL A 1 78 ? -6.974 -2.586 1.783 1.00 93.06 78 VAL A C 1
ATOM 544 O O . VAL A 1 78 ? -7.684 -3.509 1.392 1.00 93.06 78 VAL A O 1
ATOM 547 N N . VAL A 1 79 ? -6.446 -1.689 0.951 1.00 90.69 79 VAL A N 1
ATOM 548 C CA . VAL A 1 79 ? -6.545 -1.764 -0.510 1.00 90.69 79 VAL A CA 1
ATOM 549 C C . VAL A 1 79 ? -5.170 -2.102 -1.068 1.00 90.69 79 VAL A C 1
ATOM 551 O O . VAL A 1 79 ? -4.279 -1.254 -1.070 1.00 90.69 79 VAL A O 1
ATOM 554 N N . ARG A 1 80 ? -4.980 -3.336 -1.546 1.00 87.19 80 ARG A N 1
ATOM 555 C CA . ARG A 1 80 ? -3.750 -3.741 -2.244 1.00 87.19 80 ARG A CA 1
ATOM 556 C C . ARG A 1 80 ? -3.737 -3.117 -3.637 1.00 87.19 80 ARG A C 1
ATOM 558 O O . ARG A 1 80 ? -4.552 -3.469 -4.487 1.00 87.19 80 ARG A O 1
ATOM 565 N N . ILE A 1 81 ? -2.831 -2.171 -3.861 1.00 83.56 81 ILE A N 1
ATOM 566 C CA . ILE A 1 81 ? -2.727 -1.459 -5.138 1.00 83.56 81 ILE A CA 1
ATOM 567 C C . ILE A 1 81 ? -1.691 -2.155 -6.033 1.00 83.56 81 ILE A C 1
ATOM 569 O O . ILE A 1 81 ? -0.766 -2.802 -5.547 1.00 83.56 81 ILE A O 1
ATOM 573 N N . ALA A 1 82 ? -1.848 -2.051 -7.354 1.00 81.44 82 ALA A N 1
ATOM 574 C CA . ALA A 1 82 ? -0.856 -2.550 -8.298 1.00 81.44 82 ALA A CA 1
ATOM 575 C C . ALA A 1 82 ? 0.531 -1.921 -8.066 1.00 81.44 82 ALA A C 1
ATOM 577 O O . ALA A 1 82 ? 0.640 -0.750 -7.709 1.00 81.44 82 ALA A O 1
ATOM 578 N N . ASN A 1 83 ? 1.591 -2.685 -8.342 1.00 78.25 83 ASN A N 1
ATOM 579 C CA . ASN A 1 83 ? 2.980 -2.257 -8.126 1.00 78.25 83 ASN A CA 1
ATOM 580 C C . ASN A 1 83 ? 3.364 -1.014 -8.940 1.00 78.25 83 ASN A C 1
ATOM 582 O O . ASN A 1 83 ? 4.296 -0.301 -8.574 1.00 78.25 83 ASN A O 1
ATOM 586 N N . ILE A 1 84 ? 2.653 -0.765 -10.042 1.00 83.50 84 ILE A N 1
ATOM 587 C CA . ILE A 1 84 ? 2.775 0.457 -10.825 1.00 83.50 84 ILE A CA 1
ATOM 588 C C . ILE A 1 84 ? 1.440 1.194 -10.779 1.00 83.50 84 ILE A C 1
ATOM 590 O O . ILE A 1 84 ? 0.494 0.866 -11.493 1.00 83.50 84 ILE A O 1
ATOM 594 N N . VAL A 1 85 ? 1.384 2.220 -9.942 1.00 87.69 85 VAL A N 1
ATOM 595 C CA . VAL A 1 85 ? 0.324 3.229 -9.961 1.00 87.69 85 VAL A CA 1
ATOM 596 C C . VAL A 1 85 ? 0.877 4.437 -10.679 1.00 87.69 85 VAL A C 1
ATOM 598 O O . VAL A 1 85 ? 1.964 4.891 -10.326 1.00 87.69 85 VAL A O 1
ATOM 601 N N . HIS A 1 86 ? 0.155 4.951 -11.669 1.00 90.25 86 HIS A N 1
ATOM 602 C CA . HIS A 1 86 ? 0.594 6.146 -12.378 1.00 90.25 86 HIS A CA 1
ATOM 603 C C . HIS A 1 86 ? -0.525 7.148 -12.600 1.00 90.25 86 HIS A C 1
ATOM 605 O O . HIS A 1 86 ? -1.700 6.800 -12.625 1.00 90.25 86 HIS A O 1
ATOM 611 N N . SER A 1 87 ? -0.149 8.396 -12.813 1.00 90.50 87 SER A N 1
ATOM 612 C CA . SER A 1 87 ? -1.030 9.499 -13.170 1.00 90.50 87 SER A CA 1
ATOM 613 C C . SER A 1 87 ? -0.401 10.310 -14.297 1.00 90.50 87 SER A C 1
ATOM 615 O O . SER A 1 87 ? 0.816 10.339 -14.476 1.00 90.50 87 SER A O 1
ATOM 617 N N . THR A 1 88 ? -1.221 11.054 -15.036 1.00 88.88 88 THR A N 1
ATOM 618 C CA . THR A 1 88 ? -0.732 12.060 -15.993 1.00 88.88 88 THR A CA 1
ATOM 619 C C . THR A 1 88 ? 0.044 13.193 -15.314 1.00 88.88 88 THR A C 1
ATOM 621 O O . THR A 1 88 ? 0.690 13.990 -15.988 1.00 88.88 88 THR A O 1
ATOM 624 N N . THR A 1 89 ? -0.035 13.296 -13.986 1.00 89.94 89 THR A N 1
ATOM 625 C CA . THR A 1 89 ? 0.694 14.279 -13.177 1.00 89.94 89 THR A CA 1
ATOM 626 C C . THR A 1 89 ? 2.078 13.803 -12.738 1.00 89.94 89 THR A C 1
ATOM 628 O O . THR A 1 89 ? 2.805 14.582 -12.119 1.00 89.94 89 THR A O 1
ATOM 631 N N . ASP A 1 90 ? 2.452 12.554 -13.023 1.00 90.19 90 ASP A N 1
ATOM 632 C CA . ASP A 1 90 ? 3.731 12.000 -12.587 1.00 90.19 90 ASP A CA 1
ATOM 633 C C . ASP A 1 90 ? 4.895 12.683 -13.303 1.00 90.19 90 ASP A C 1
ATOM 635 O O . ASP A 1 90 ? 4.969 12.728 -14.531 1.00 90.19 90 ASP A O 1
ATOM 639 N N . ARG A 1 91 ? 5.839 13.203 -12.515 1.00 90.75 91 ARG A N 1
ATOM 640 C CA . ARG A 1 91 ? 7.069 13.837 -13.024 1.00 90.75 91 ARG A CA 1
ATOM 641 C C . ARG A 1 91 ? 8.321 12.995 -12.798 1.00 90.75 91 ARG A C 1
ATOM 643 O O . ARG A 1 91 ? 9.362 13.286 -13.373 1.00 90.75 91 ARG A O 1
ATOM 650 N N . ALA A 1 92 ? 8.223 11.976 -11.954 1.00 89.81 92 ALA A N 1
ATOM 651 C CA . ALA A 1 92 ? 9.307 11.077 -11.593 1.00 89.81 92 ALA A CA 1
ATOM 652 C C . ALA A 1 92 ? 8.737 9.692 -11.272 1.00 89.81 92 ALA A C 1
ATOM 654 O O . ALA A 1 92 ? 7.547 9.559 -10.989 1.00 89.81 92 ALA A O 1
ATOM 655 N N . GLY A 1 93 ? 9.593 8.672 -11.299 1.00 88.19 93 GLY A N 1
ATOM 656 C CA . GLY A 1 93 ? 9.221 7.292 -11.002 1.00 88.19 93 GLY A CA 1
ATOM 657 C C . GLY A 1 93 ? 9.375 6.370 -12.205 1.00 88.19 93 GLY A C 1
ATOM 658 O O . GLY A 1 93 ? 9.849 6.768 -13.268 1.00 88.19 93 GLY A O 1
ATOM 659 N N . PHE A 1 94 ? 8.973 5.114 -12.021 1.00 88.12 94 PHE A N 1
ATOM 660 C CA . PHE A 1 94 ? 9.285 4.034 -12.955 1.00 88.12 94 PHE A CA 1
ATOM 661 C C . PHE A 1 94 ? 8.785 4.293 -14.385 1.00 88.12 94 PHE A C 1
ATOM 663 O O . PHE A 1 94 ? 9.582 4.254 -15.319 1.00 88.12 94 PHE A O 1
ATOM 670 N N . LEU A 1 95 ? 7.492 4.594 -14.570 1.00 90.88 95 LEU A N 1
ATOM 671 C CA . LEU A 1 95 ? 6.922 4.789 -15.909 1.00 90.88 95 LEU A CA 1
ATOM 672 C C . LEU A 1 95 ? 7.468 6.033 -16.632 1.00 90.88 95 LEU A C 1
ATOM 674 O O . LEU A 1 95 ? 7.911 5.873 -17.770 1.00 90.88 95 LEU A O 1
ATOM 678 N N . PRO A 1 96 ? 7.518 7.241 -16.026 1.00 92.94 96 PRO A N 1
ATOM 679 C CA . PRO A 1 96 ? 8.137 8.400 -16.671 1.00 92.94 96 PRO A CA 1
ATOM 680 C C . PRO A 1 96 ? 9.590 8.149 -17.097 1.00 92.94 96 PRO A C 1
ATOM 682 O O . PRO A 1 96 ? 9.966 8.484 -18.221 1.00 92.94 96 PRO A O 1
ATOM 685 N N . THR A 1 97 ? 10.392 7.505 -16.240 1.00 92.94 97 THR A N 1
ATOM 686 C CA . THR A 1 97 ? 11.784 7.154 -16.555 1.00 92.94 97 THR A CA 1
ATOM 687 C C . THR A 1 97 ? 11.872 6.129 -17.685 1.00 92.94 97 THR A C 1
ATOM 689 O O . THR A 1 97 ? 12.657 6.318 -18.612 1.00 92.94 97 THR A O 1
ATOM 692 N N . LEU A 1 98 ? 11.049 5.076 -17.661 1.00 91.94 98 LEU A N 1
ATOM 693 C CA . LEU A 1 98 ? 11.023 4.063 -18.718 1.00 91.94 98 LEU A CA 1
ATOM 694 C C . LEU A 1 98 ? 10.642 4.671 -20.075 1.00 91.94 98 LEU A C 1
ATOM 696 O O . LEU A 1 98 ? 11.286 4.383 -21.081 1.00 91.94 98 LEU A O 1
ATOM 700 N N . ILE A 1 99 ? 9.636 5.549 -20.099 1.00 92.69 99 ILE A N 1
ATOM 701 C CA . ILE A 1 99 ? 9.200 6.257 -21.310 1.00 92.69 99 ILE A CA 1
ATOM 702 C C . ILE A 1 99 ? 10.316 7.162 -21.842 1.00 92.69 99 ILE A C 1
ATOM 704 O O . ILE A 1 99 ? 10.555 7.186 -23.049 1.00 92.69 99 ILE A O 1
ATOM 708 N N . ALA A 1 100 ? 11.000 7.905 -20.966 1.00 94.44 100 ALA A N 1
ATOM 709 C CA . ALA A 1 100 ? 12.109 8.769 -21.362 1.00 94.44 100 ALA A CA 1
ATOM 710 C C . ALA A 1 100 ? 13.252 7.962 -21.994 1.00 94.44 100 ALA A C 1
ATOM 712 O O . ALA A 1 100 ? 13.691 8.287 -23.095 1.00 94.44 100 ALA A O 1
ATOM 713 N N . LEU A 1 101 ? 13.658 6.861 -21.356 1.00 95.25 101 LEU A N 1
ATOM 714 C CA . LEU A 1 101 ? 14.702 5.972 -21.868 1.00 95.25 101 LEU A CA 1
ATOM 715 C C . LEU A 1 101 ? 14.311 5.320 -23.198 1.00 95.25 101 LEU A C 1
ATOM 717 O O . LEU A 1 101 ? 15.144 5.218 -24.093 1.00 95.25 101 LEU A O 1
ATOM 721 N N . ALA A 1 102 ? 13.050 4.909 -23.352 1.00 95.69 102 ALA A N 1
ATOM 722 C CA . ALA A 1 102 ? 12.561 4.332 -24.601 1.00 95.69 102 ALA A CA 1
ATOM 723 C C . ALA A 1 102 ? 12.606 5.343 -25.756 1.00 95.69 102 ALA A C 1
ATOM 725 O O . ALA A 1 102 ? 12.992 4.990 -26.869 1.00 95.69 102 ALA A O 1
ATOM 726 N N . LYS A 1 103 ? 12.257 6.608 -25.486 1.00 95.94 103 LYS A N 1
ATOM 727 C CA . LYS A 1 103 ? 12.364 7.704 -26.461 1.00 95.94 103 LYS A CA 1
ATOM 728 C C . LYS A 1 103 ? 13.815 8.022 -26.817 1.00 95.94 103 LYS A C 1
ATOM 730 O O . LYS A 1 103 ? 14.104 8.254 -27.982 1.00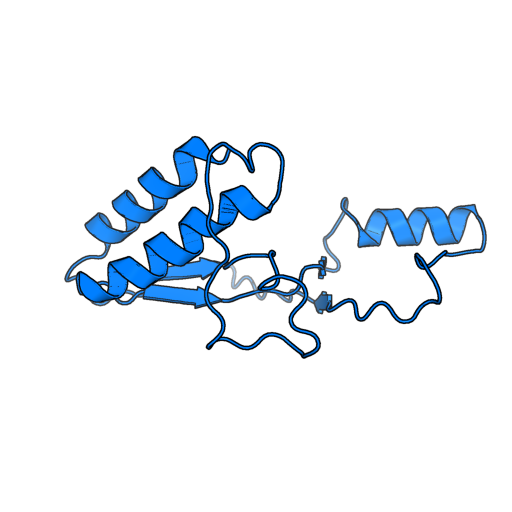 95.94 103 LYS A O 1
ATOM 735 N N . GLU A 1 104 ? 14.705 8.030 -25.828 1.00 97.56 104 GLU A N 1
ATOM 736 C CA . GLU A 1 104 ? 16.134 8.299 -26.017 1.00 97.56 104 GLU A CA 1
ATOM 737 C C . GLU A 1 104 ? 16.819 7.194 -26.833 1.00 97.56 104 GLU A C 1
ATOM 739 O O . GLU A 1 104 ? 17.586 7.478 -27.748 1.00 97.56 104 GLU A O 1
ATOM 744 N N . LYS A 1 105 ? 16.535 5.928 -26.513 1.00 96.62 105 LYS A N 1
ATOM 745 C CA . LYS A 1 105 ? 17.253 4.769 -27.063 1.00 96.62 105 LYS A CA 1
ATOM 746 C C . LYS A 1 105 ? 16.561 4.119 -28.260 1.00 96.62 105 LYS A C 1
ATOM 748 O O . LYS A 1 105 ? 17.147 3.246 -28.892 1.00 96.62 105 LYS A O 1
ATOM 753 N N . GLY A 1 106 ? 15.312 4.488 -28.542 1.00 96.94 106 GLY A N 1
ATOM 754 C CA . GLY A 1 106 ? 14.488 3.875 -29.589 1.00 96.94 106 GLY A CA 1
ATOM 755 C C . GLY A 1 106 ? 14.037 2.440 -29.285 1.00 96.94 106 GLY A C 1
ATOM 756 O O . GLY A 1 106 ? 13.490 1.777 -30.163 1.00 96.94 106 GLY A O 1
ATOM 757 N N . LEU A 1 107 ? 14.264 1.943 -28.064 1.00 93.44 107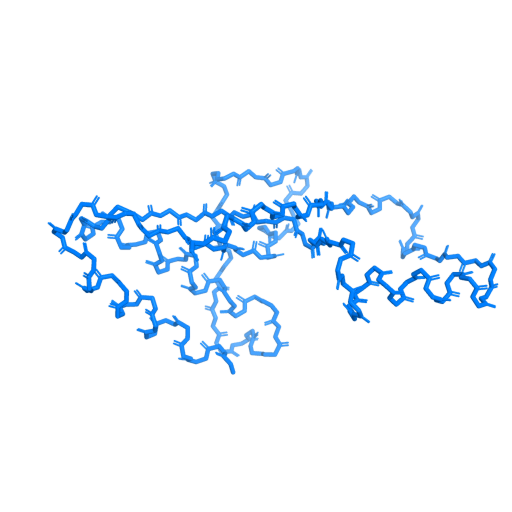 LEU A N 1
ATOM 758 C CA . LEU A 1 107 ? 13.912 0.590 -27.628 1.00 93.44 107 LEU A CA 1
ATOM 759 C C . LEU A 1 107 ? 13.590 0.552 -26.130 1.00 93.44 107 LEU A C 1
ATOM 761 O O . LEU A 1 107 ? 14.133 1.332 -25.348 1.00 93.44 107 LEU A O 1
ATOM 765 N N . ALA A 1 108 ? 12.741 -0.392 -25.724 1.00 88.94 108 ALA A N 1
ATOM 766 C CA . ALA A 1 108 ? 12.438 -0.697 -24.328 1.00 88.94 108 ALA A CA 1
ATOM 767 C C . ALA A 1 108 ? 12.605 -2.204 -24.093 1.00 88.94 108 ALA A C 1
ATOM 769 O O . ALA A 1 108 ? 12.049 -3.012 -24.834 1.00 88.94 108 ALA A O 1
ATOM 770 N N . GLY A 1 109 ? 13.383 -2.580 -23.078 1.00 85.94 109 GLY A N 1
ATOM 771 C CA . GLY A 1 109 ? 13.604 -3.980 -22.715 1.00 85.94 109 GLY A CA 1
ATOM 772 C C . GLY A 1 109 ? 12.640 -4.447 -21.626 1.00 85.94 109 GLY A C 1
ATOM 773 O O . GLY A 1 109 ? 12.355 -3.698 -20.692 1.00 85.94 109 GLY A O 1
ATOM 774 N N . SER A 1 110 ? 12.186 -5.696 -21.722 1.00 83.31 110 SER A N 1
ATOM 775 C CA . SER A 1 110 ? 11.541 -6.413 -20.618 1.00 83.31 110 SER A CA 1
ATOM 776 C C . SER A 1 110 ? 12.537 -7.424 -20.042 1.00 83.31 110 SER A C 1
ATOM 778 O O . SER A 1 110 ? 13.224 -8.080 -20.826 1.00 83.31 110 SER A O 1
ATOM 780 N N . PRO A 1 111 ? 12.668 -7.561 -18.711 1.00 84.19 111 PRO A N 1
ATOM 781 C CA . PRO A 1 111 ? 13.511 -8.601 -18.132 1.00 84.19 111 PRO A CA 1
ATOM 782 C C . PRO A 1 111 ? 13.048 -10.008 -18.545 1.00 84.19 111 PRO A C 1
ATOM 784 O O . PRO A 1 111 ? 11.848 -10.279 -18.595 1.00 84.19 111 PRO A O 1
ATOM 787 N N . GLY A 1 112 ? 13.996 -10.920 -18.768 1.00 85.50 112 GLY A N 1
ATOM 788 C CA . GLY A 1 112 ? 13.702 -12.318 -19.094 1.00 85.50 112 GLY A CA 1
ATOM 789 C C . GLY A 1 112 ? 13.148 -12.515 -20.508 1.00 85.50 112 GLY A C 1
ATOM 790 O O . GLY A 1 112 ? 13.572 -11.854 -21.450 1.00 85.50 112 GLY A O 1
ATOM 791 N N . ASP A 1 113 ? 12.211 -13.448 -20.649 1.00 86.81 113 ASP A N 1
ATOM 792 C CA . ASP A 1 113 ? 11.551 -13.826 -21.908 1.00 86.81 113 ASP A CA 1
ATOM 793 C C . ASP A 1 113 ? 10.338 -12.943 -22.259 1.00 86.81 113 ASP A C 1
ATOM 795 O O . ASP A 1 113 ? 9.647 -13.183 -23.248 1.00 86.81 113 ASP A O 1
ATOM 799 N N . GLY A 1 114 ? 10.063 -11.916 -21.450 1.00 82.31 114 GLY A N 1
ATOM 800 C CA . GLY A 1 114 ? 8.902 -11.049 -21.618 1.00 82.31 114 GLY A CA 1
ATOM 801 C C . GLY A 1 114 ? 7.599 -11.605 -21.038 1.00 82.31 114 GLY A C 1
ATOM 802 O O . GLY A 1 114 ? 6.580 -10.927 -21.145 1.00 82.31 114 GLY A O 1
ATOM 803 N N . ALA A 1 115 ? 7.608 -12.759 -20.361 1.00 82.62 115 ALA A N 1
ATOM 804 C CA . ALA A 1 115 ? 6.422 -13.327 -19.712 1.00 82.62 115 ALA A CA 1
ATOM 805 C C . ALA A 1 115 ? 6.049 -12.642 -18.376 1.00 82.62 115 ALA A C 1
ATOM 807 O O . ALA A 1 115 ? 5.127 -13.076 -17.682 1.00 82.62 115 ALA A O 1
ATOM 808 N N . ASN A 1 116 ? 6.748 -11.565 -17.996 1.00 76.62 116 ASN A N 1
ATOM 809 C CA . ASN A 1 116 ? 6.462 -10.809 -16.778 1.00 76.62 116 ASN A CA 1
ATOM 810 C C . ASN A 1 116 ? 5.068 -10.170 -16.830 1.00 76.62 116 ASN A C 1
ATOM 812 O O . ASN A 1 116 ? 4.818 -9.223 -17.577 1.00 76.62 116 ASN A O 1
ATOM 816 N N . LEU A 1 117 ? 4.176 -10.639 -15.960 1.00 74.75 117 LEU A N 1
ATOM 817 C CA . LEU A 1 117 ? 2.844 -10.069 -15.782 1.00 74.75 117 LEU A CA 1
ATOM 818 C C . LEU A 1 117 ? 2.903 -8.892 -14.804 1.00 74.75 117 LEU A C 1
ATOM 820 O O . LEU A 1 117 ? 2.687 -9.039 -13.599 1.00 74.75 117 LEU A O 1
ATOM 824 N N . VAL A 1 118 ? 3.208 -7.707 -15.327 1.00 74.44 118 VAL A N 1
ATOM 825 C CA . VAL A 1 118 ? 3.191 -6.471 -14.540 1.00 74.44 118 VAL A CA 1
ATOM 826 C C . VAL A 1 118 ? 1.766 -5.926 -14.479 1.00 74.44 118 VAL A C 1
ATOM 828 O O . VAL A 1 118 ? 1.143 -5.669 -15.507 1.00 74.44 118 VAL A O 1
ATOM 831 N N . ARG A 1 119 ? 1.242 -5.720 -13.267 1.00 77.06 119 ARG A N 1
ATOM 832 C CA . ARG A 1 119 ? -0.039 -5.027 -13.067 1.00 77.06 119 ARG A CA 1
ATOM 833 C C . ARG A 1 119 ? 0.212 -3.528 -12.973 1.00 77.06 119 ARG A C 1
ATOM 835 O O . ARG A 1 119 ? 1.079 -3.107 -12.204 1.00 77.06 119 ARG A O 1
ATOM 842 N N . LEU A 1 120 ? -0.574 -2.744 -13.704 1.00 84.38 120 LEU A N 1
ATOM 843 C CA . LEU A 1 120 ? -0.565 -1.289 -13.614 1.00 84.38 120 LEU A CA 1
ATOM 844 C C . LEU A 1 120 ? -1.985 -0.735 -13.502 1.00 84.38 120 LEU A C 1
ATOM 846 O O . LEU A 1 120 ? -2.927 -1.329 -14.027 1.00 84.38 120 LEU A O 1
ATOM 850 N N . VAL A 1 121 ? -2.130 0.397 -12.820 1.00 86.88 121 VAL A N 1
ATOM 851 C CA . VAL A 1 121 ? -3.400 1.125 -12.713 1.00 86.88 121 VAL A CA 1
ATOM 852 C C . VAL A 1 121 ? -3.169 2.627 -12.881 1.00 86.88 121 VAL A C 1
ATOM 854 O O . VAL A 1 121 ? -2.187 3.174 -12.375 1.00 86.88 121 VAL A O 1
ATOM 857 N N . GLU A 1 122 ? -4.089 3.295 -13.578 1.00 88.50 122 GLU A N 1
ATOM 858 C CA . GLU A 1 122 ? -4.116 4.756 -13.691 1.00 88.50 122 GLU A CA 1
ATOM 859 C C . GLU A 1 122 ? -4.878 5.344 -12.493 1.00 88.50 122 GLU A C 1
ATOM 861 O O . GLU A 1 122 ? -6.061 5.063 -12.283 1.00 88.50 122 GLU A O 1
ATOM 866 N N . LEU A 1 123 ? -4.216 6.186 -11.707 1.00 86.62 123 LEU A N 1
ATOM 867 C CA . LEU A 1 123 ? -4.830 6.963 -10.645 1.00 86.62 123 LEU A CA 1
ATOM 868 C C . LEU A 1 123 ? -5.519 8.193 -11.239 1.00 86.62 123 LEU A C 1
ATOM 870 O O . LEU A 1 123 ? -4.872 9.113 -11.736 1.00 86.62 123 LEU A O 1
ATOM 874 N N . ARG A 1 124 ? -6.846 8.248 -11.103 1.00 84.19 124 ARG A N 1
ATOM 875 C CA . ARG A 1 124 ? -7.648 9.428 -11.439 1.00 84.19 124 ARG A CA 1
ATOM 876 C C . ARG A 1 124 ? -8.179 10.074 -10.174 1.00 84.19 124 ARG A C 1
ATOM 878 O O . ARG A 1 124 ? -9.006 9.495 -9.477 1.00 84.19 124 ARG A O 1
ATOM 885 N N . GLN A 1 125 ? -7.741 11.297 -9.900 1.00 75.00 125 GLN A N 1
ATOM 886 C CA . GLN A 1 125 ? -8.274 12.089 -8.798 1.00 75.00 125 GLN A CA 1
ATOM 887 C C . GLN A 1 125 ? -9.245 13.145 -9.326 1.00 75.00 125 GLN A C 1
ATOM 889 O O . GLN A 1 125 ? -8.949 13.866 -10.276 1.00 75.00 125 GLN A O 1
ATOM 894 N N . ARG A 1 126 ? -10.414 13.257 -8.689 1.00 69.25 126 ARG A N 1
ATOM 895 C CA . ARG A 1 126 ? -11.311 14.410 -8.829 1.00 69.25 126 ARG A CA 1
ATOM 896 C C . ARG A 1 126 ? -11.246 15.198 -7.530 1.00 69.25 126 ARG A C 1
ATOM 898 O O . ARG A 1 126 ? -11.994 14.914 -6.600 1.00 69.25 126 ARG A O 1
ATOM 905 N N . ILE A 1 127 ? -10.335 16.161 -7.451 1.00 61.59 127 ILE A N 1
ATOM 906 C CA . ILE A 1 127 ? -10.300 17.084 -6.316 1.00 61.59 127 ILE A CA 1
ATOM 907 C C . ILE A 1 127 ? -11.465 18.061 -6.500 1.00 61.59 127 ILE A C 1
ATOM 909 O O . ILE A 1 127 ? -11.382 18.978 -7.318 1.00 61.59 127 ILE A O 1
ATOM 913 N N . LYS A 1 128 ? -12.565 17.870 -5.761 1.00 49.12 128 LYS A N 1
ATOM 914 C CA . LYS A 1 128 ? -13.537 18.952 -5.569 1.00 49.12 128 LYS A CA 1
ATOM 915 C C . LYS A 1 128 ? -12.821 20.022 -4.754 1.00 49.12 128 LYS A C 1
ATOM 917 O O . LYS A 1 128 ? -12.480 19.774 -3.603 1.00 49.12 128 LYS A O 1
ATOM 922 N N . HIS A 1 129 ? -12.525 21.156 -5.376 1.00 46.22 129 HIS A N 1
ATOM 923 C CA . HIS A 1 129 ? -12.112 22.333 -4.622 1.00 46.22 129 HIS A CA 1
ATOM 924 C C . HIS A 1 129 ? -13.312 22.715 -3.744 1.00 46.22 129 HIS A C 1
ATOM 926 O O . HIS A 1 129 ? -14.423 22.842 -4.267 1.00 46.22 129 HIS A O 1
ATOM 932 N N . ALA A 1 130 ? -13.097 22.746 -2.430 1.00 40.09 130 ALA A N 1
ATOM 933 C CA . ALA A 1 130 ? -14.033 23.310 -1.464 1.00 40.09 130 ALA A CA 1
ATOM 934 C C . ALA A 1 130 ? -13.793 24.817 -1.360 1.00 40.09 130 ALA A C 1
ATOM 936 O O . ALA A 1 130 ? -12.609 25.214 -1.477 1.00 40.09 130 ALA A O 1
#